Protein AF-A0A2G9PSY7-F1 (afdb_monomer_lite)

pLDDT: mean 83.84, std 8.89, range [46.0, 94.31]

Radius of gyration: 16.42 Å; chains: 1; bounding box: 43×35×40 Å

Structure (mmCIF, N/CA/C/O backbone):
data_AF-A0A2G9PSY7-F1
#
_entry.id   AF-A0A2G9PSY7-F1
#
loop_
_atom_site.group_PDB
_atom_site.id
_atom_site.type_symbol
_atom_site.label_atom_id
_atom_site.label_alt_id
_atom_site.label_comp_id
_atom_site.label_asym_id
_atom_site.label_entity_id
_atom_site.label_seq_id
_atom_site.pdbx_PDB_ins_code
_atom_site.Cartn_x
_atom_site.Cartn_y
_atom_site.Cartn_z
_atom_site.occupancy
_atom_site.B_iso_or_equiv
_atom_site.auth_seq_id
_atom_site.auth_comp_id
_atom_site.auth_asym_id
_atom_site.auth_atom_id
_atom_site.pdbx_PDB_model_num
ATOM 1 N N . MET A 1 1 ? -25.881 12.251 6.753 1.00 46.00 1 MET A N 1
ATOM 2 C CA . MET A 1 1 ? -24.615 11.667 7.233 1.00 46.00 1 MET A CA 1
ATOM 3 C C . MET A 1 1 ? -23.528 12.399 6.481 1.00 46.00 1 MET A C 1
ATOM 5 O O . MET A 1 1 ? -23.437 12.230 5.274 1.00 46.00 1 MET A O 1
ATOM 9 N N . GLU A 1 2 ? -22.863 13.337 7.144 1.00 51.12 2 GLU A N 1
ATOM 10 C CA . GLU A 1 2 ? -21.795 14.137 6.542 1.00 51.12 2 GLU A CA 1
ATOM 11 C C . GLU A 1 2 ? -20.594 13.204 6.353 1.00 51.12 2 GLU A C 1
ATOM 13 O O . GLU A 1 2 ? -20.120 12.607 7.319 1.00 51.12 2 GLU A O 1
ATOM 18 N N . VAL A 1 3 ? -20.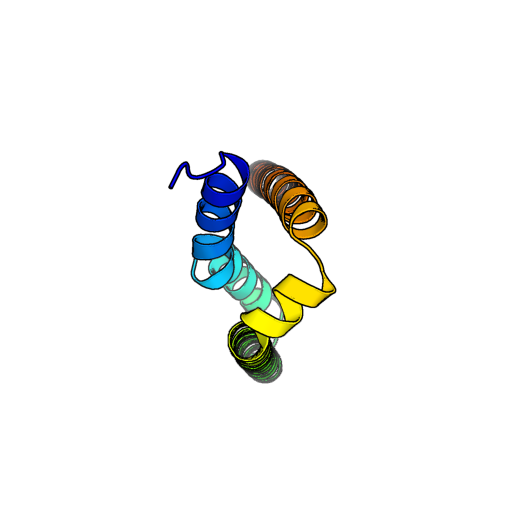204 12.956 5.103 1.00 59.62 3 VAL A N 1
ATOM 19 C CA . VAL A 1 3 ? -19.017 12.154 4.796 1.00 59.62 3 VAL A CA 1
ATOM 20 C C . VAL A 1 3 ? -17.826 13.048 5.105 1.00 59.62 3 VAL A C 1
ATOM 22 O O . VAL A 1 3 ? -17.664 14.074 4.451 1.00 59.62 3 VAL A O 1
ATOM 25 N N . SER A 1 4 ? -17.032 12.691 6.116 1.00 73.75 4 SER A N 1
ATOM 26 C CA . SER A 1 4 ? -15.772 13.389 6.380 1.00 73.75 4 SER A CA 1
ATOM 27 C C . SER A 1 4 ? -14.888 13.281 5.137 1.00 73.75 4 SER A C 1
ATOM 29 O O . SER A 1 4 ? -14.809 12.205 4.535 1.00 73.75 4 SER A O 1
ATOM 31 N N . ASP A 1 5 ? -14.197 14.357 4.759 1.00 76.75 5 ASP A N 1
ATOM 32 C CA . ASP A 1 5 ? -13.256 14.358 3.627 1.00 76.75 5 ASP A CA 1
ATOM 33 C C . ASP A 1 5 ? -12.248 13.200 3.724 1.00 76.75 5 ASP A C 1
ATOM 35 O O . ASP A 1 5 ? -11.823 12.625 2.723 1.00 76.75 5 ASP A O 1
ATOM 39 N N . GLU A 1 6 ? -11.908 12.802 4.950 1.00 74.75 6 GLU A N 1
ATOM 40 C CA . GLU A 1 6 ? -11.007 11.693 5.253 1.00 74.75 6 GLU A CA 1
ATOM 41 C C . GLU A 1 6 ? -11.570 10.335 4.807 1.00 74.75 6 GLU A C 1
ATOM 43 O O . GLU A 1 6 ? -10.828 9.519 4.257 1.00 74.75 6 GLU A O 1
ATOM 48 N N . ASP A 1 7 ? -12.876 10.110 4.973 1.00 78.25 7 ASP A N 1
ATOM 49 C CA . ASP A 1 7 ? -13.550 8.887 4.527 1.00 78.25 7 ASP A CA 1
ATOM 50 C C . ASP A 1 7 ? -13.671 8.860 2.999 1.00 78.25 7 ASP A C 1
ATOM 52 O O . ASP A 1 7 ? -13.449 7.821 2.372 1.00 78.25 7 ASP A O 1
ATOM 56 N N . ALA A 1 8 ? -13.951 10.011 2.377 1.00 78.19 8 ALA A N 1
ATOM 57 C CA . ALA A 1 8 ? -13.996 10.132 0.922 1.00 78.19 8 ALA A CA 1
ATOM 58 C C . ALA A 1 8 ? -12.626 9.834 0.287 1.00 78.19 8 ALA A C 1
ATOM 60 O O . ALA A 1 8 ? -12.543 9.073 -0.679 1.00 78.19 8 ALA A O 1
ATOM 61 N N . ILE A 1 9 ? -11.543 10.368 0.863 1.00 76.12 9 ILE A N 1
ATOM 62 C CA . ILE A 1 9 ? -10.165 10.103 0.423 1.00 76.12 9 ILE A CA 1
ATOM 63 C C . ILE A 1 9 ? -9.795 8.630 0.644 1.00 76.12 9 ILE A C 1
ATOM 65 O O . ILE A 1 9 ? -9.208 8.004 -0.241 1.00 76.12 9 ILE A O 1
ATOM 69 N N . ALA A 1 10 ? -10.155 8.047 1.791 1.00 76.88 10 ALA A N 1
ATOM 70 C CA . ALA A 1 10 ? -9.865 6.647 2.087 1.00 76.88 10 ALA A CA 1
ATOM 71 C C . ALA A 1 10 ? -10.555 5.689 1.102 1.00 76.88 10 ALA A C 1
ATOM 73 O O . ALA A 1 10 ? -9.925 4.743 0.630 1.00 76.88 10 ALA A O 1
ATOM 74 N N . VAL A 1 11 ? -11.813 5.951 0.736 1.00 79.06 11 VAL A N 1
ATOM 75 C CA . VAL A 1 11 ? -12.533 5.169 -0.281 1.00 79.06 11 VAL A CA 1
ATOM 76 C C . VAL A 1 11 ? -11.932 5.400 -1.669 1.00 79.06 11 VAL A C 1
ATOM 78 O O . VAL A 1 11 ? -11.672 4.436 -2.392 1.00 79.06 11 VAL A O 1
ATOM 81 N N . LEU A 1 12 ? -11.634 6.650 -2.032 1.00 79.88 12 LEU A N 1
ATOM 82 C CA . LEU A 1 12 ? -11.047 6.994 -3.329 1.00 79.88 12 LEU A CA 1
ATOM 83 C C . LEU A 1 12 ? -9.689 6.322 -3.560 1.00 79.88 12 LEU A C 1
ATOM 85 O O . LEU A 1 12 ? -9.406 5.919 -4.680 1.00 79.88 12 LEU A O 1
ATOM 89 N N . ILE A 1 13 ? -8.858 6.190 -2.524 1.00 79.50 13 ILE A N 1
ATOM 90 C CA . ILE A 1 13 ? -7.546 5.534 -2.615 1.00 79.50 13 ILE A CA 1
ATOM 91 C C . ILE A 1 13 ? -7.690 4.016 -2.460 1.00 79.50 13 ILE A C 1
ATOM 93 O O . ILE A 1 13 ? -7.114 3.254 -3.233 1.00 79.50 13 ILE A O 1
ATOM 97 N N . GLY A 1 14 ? -8.475 3.556 -1.485 1.00 75.81 14 GLY A N 1
ATOM 98 C CA . GLY A 1 14 ? -8.593 2.140 -1.142 1.00 75.81 14 GLY A CA 1
ATOM 99 C C . GLY A 1 14 ? -9.176 1.291 -2.268 1.00 75.81 14 GLY A C 1
ATOM 100 O O . GLY A 1 14 ? -8.664 0.209 -2.545 1.00 75.81 14 GLY A O 1
ATOM 101 N N . THR A 1 15 ? -10.194 1.793 -2.968 1.00 76.88 15 THR A N 1
ATOM 102 C CA . THR A 1 15 ? -10.858 1.049 -4.051 1.00 76.88 15 THR A CA 1
ATOM 103 C C . THR A 1 15 ? -9.899 0.744 -5.218 1.00 76.88 15 THR A C 1
ATOM 105 O O . THR A 1 15 ? -9.704 -0.431 -5.531 1.00 76.88 15 THR A O 1
ATOM 108 N N . PRO A 1 16 ? -9.198 1.727 -5.820 1.00 71.31 16 PRO A N 1
ATOM 109 C CA . PRO A 1 16 ? -8.193 1.456 -6.846 1.00 71.31 16 PRO A CA 1
ATOM 110 C C . PRO A 1 16 ? -6.894 0.842 -6.306 1.00 71.31 16 PRO A C 1
ATOM 112 O O . PRO A 1 16 ? -6.171 0.222 -7.077 1.00 71.31 16 PRO A O 1
ATOM 115 N N . MET A 1 17 ? -6.550 0.965 -5.023 1.00 76.00 17 MET A N 1
ATOM 116 C CA . MET A 1 17 ? -5.413 0.204 -4.488 1.00 76.00 17 MET A CA 1
ATOM 117 C C . MET A 1 17 ? -5.737 -1.281 -4.313 1.00 76.00 17 MET A C 1
ATOM 119 O O . MET A 1 17 ? -4.846 -2.106 -4.471 1.00 76.00 17 MET A O 1
ATOM 123 N N . LEU A 1 18 ? -6.990 -1.633 -4.021 1.00 77.31 18 LEU A N 1
ATOM 124 C CA . LEU A 1 18 ? -7.404 -3.024 -3.856 1.00 77.31 18 LEU A CA 1
ATOM 125 C C . LEU A 1 18 ? -7.662 -3.720 -5.201 1.00 77.31 18 LEU A C 1
ATOM 127 O O . LEU A 1 18 ? -7.302 -4.883 -5.358 1.00 77.31 18 LEU A O 1
ATOM 131 N N . THR A 1 19 ? -8.275 -3.028 -6.168 1.00 65.81 19 THR A N 1
ATOM 132 C CA . THR A 1 19 ? -8.671 -3.623 -7.462 1.00 65.81 19 THR A CA 1
ATOM 133 C C . THR A 1 19 ? -8.007 -2.989 -8.681 1.00 65.81 19 THR A C 1
ATOM 135 O O . THR A 1 19 ? -8.295 -3.387 -9.807 1.00 65.81 19 THR A O 1
ATOM 138 N N . GLY A 1 20 ? -7.194 -1.952 -8.502 1.00 70.19 20 GLY A N 1
ATOM 139 C CA . GLY A 1 20 ? -6.854 -1.034 -9.585 1.00 70.19 20 GLY A CA 1
ATOM 140 C C . GLY A 1 20 ? -5.406 -1.096 -10.082 1.00 70.19 20 GLY A C 1
ATOM 141 O O . GLY A 1 20 ? -4.679 -2.070 -9.861 1.00 70.19 20 GLY A O 1
ATOM 142 N N . PRO A 1 21 ? -4.976 -0.042 -10.801 1.00 70.50 21 PRO A N 1
ATOM 143 C CA . PRO A 1 21 ? -3.806 -0.065 -11.678 1.00 70.50 21 PRO A CA 1
ATOM 144 C C . PRO A 1 21 ? -2.480 -0.238 -10.936 1.00 70.50 21 PRO A C 1
ATOM 146 O O . PRO A 1 21 ? -1.557 -0.816 -11.491 1.00 70.50 21 PRO A O 1
ATOM 149 N N . GLY A 1 22 ? -2.369 0.209 -9.681 1.00 75.06 22 GLY A N 1
ATOM 150 C CA . GLY A 1 22 ? -1.131 0.072 -8.904 1.00 75.06 22 GLY A CA 1
ATOM 151 C C . GLY A 1 22 ? -0.738 -1.388 -8.657 1.00 75.06 22 GLY A C 1
ATOM 152 O O . GLY A 1 22 ? 0.430 -1.754 -8.806 1.00 75.06 22 GLY A O 1
ATOM 153 N N . VAL A 1 23 ? -1.719 -2.239 -8.345 1.00 83.19 23 VAL A N 1
ATOM 154 C CA . VAL A 1 23 ? -1.504 -3.685 -8.188 1.00 83.19 23 VAL A CA 1
ATOM 155 C C . VAL A 1 23 ? -1.197 -4.321 -9.541 1.00 83.19 23 VAL A C 1
ATOM 157 O O . VAL A 1 23 ? -0.252 -5.096 -9.639 1.00 83.19 23 VAL A O 1
ATOM 160 N N . ILE A 1 24 ? -1.922 -3.935 -10.596 1.00 86.44 24 ILE A N 1
ATOM 161 C CA . ILE A 1 24 ? -1.704 -4.447 -11.957 1.00 86.44 24 ILE A CA 1
ATOM 162 C C . ILE A 1 24 ? -0.281 -4.132 -12.440 1.00 86.44 24 ILE A C 1
ATOM 164 O O . ILE A 1 24 ? 0.437 -5.046 -12.836 1.00 86.44 24 ILE A O 1
ATOM 168 N N . THR A 1 25 ? 0.168 -2.878 -12.342 1.00 85.06 25 THR A N 1
ATOM 169 C CA . THR A 1 25 ? 1.532 -2.471 -12.714 1.00 85.06 25 THR A CA 1
ATOM 170 C C . THR A 1 25 ? 2.576 -3.235 -11.908 1.00 85.06 25 THR A C 1
ATOM 172 O O . THR A 1 25 ? 3.566 -3.694 -12.469 1.00 85.06 25 THR A O 1
ATOM 175 N N . THR A 1 26 ? 2.348 -3.434 -10.608 1.00 83.81 26 THR A N 1
ATOM 176 C CA . THR A 1 26 ? 3.285 -4.185 -9.758 1.00 83.81 26 THR A CA 1
ATOM 177 C C . THR A 1 26 ? 3.374 -5.651 -10.178 1.00 83.81 26 THR A C 1
ATOM 179 O O . THR A 1 26 ? 4.474 -6.189 -10.248 1.00 83.81 26 THR A O 1
ATOM 182 N N . ILE A 1 27 ? 2.248 -6.288 -10.512 1.00 87.88 27 ILE A N 1
ATOM 183 C CA . ILE A 1 27 ? 2.230 -7.668 -11.013 1.00 87.88 27 ILE A CA 1
ATOM 184 C C . ILE A 1 27 ? 2.932 -7.759 -12.370 1.00 87.88 27 ILE A C 1
ATOM 186 O O . ILE A 1 27 ? 3.719 -8.677 -12.563 1.00 87.88 27 ILE A O 1
ATOM 190 N N . ILE A 1 28 ? 2.693 -6.817 -13.289 1.00 87.62 28 ILE A N 1
ATOM 191 C CA . ILE A 1 28 ? 3.347 -6.795 -14.609 1.00 87.62 28 ILE A CA 1
ATOM 192 C C . ILE A 1 28 ? 4.866 -6.677 -14.457 1.00 87.62 28 ILE A C 1
ATOM 194 O O . ILE A 1 28 ? 5.603 -7.451 -15.061 1.00 87.62 28 ILE A O 1
ATOM 198 N N . LEU A 1 29 ? 5.333 -5.741 -13.626 1.00 85.31 29 LEU A N 1
ATOM 199 C CA . LEU A 1 29 ? 6.762 -5.559 -13.368 1.00 85.31 29 LEU A CA 1
ATOM 200 C C . LEU A 1 29 ? 7.368 -6.788 -12.675 1.00 85.31 29 LEU A C 1
ATOM 202 O O . LEU A 1 29 ? 8.427 -7.255 -13.076 1.00 85.31 29 LEU A O 1
ATOM 206 N N . ALA A 1 30 ? 6.678 -7.370 -11.690 1.00 84.69 30 ALA A N 1
ATOM 207 C CA . ALA A 1 30 ? 7.145 -8.574 -11.001 1.00 84.69 30 ALA A CA 1
ATOM 208 C C . ALA A 1 30 ? 7.172 -9.809 -11.918 1.00 84.69 30 ALA A C 1
ATOM 210 O O . ALA A 1 30 ? 8.063 -10.649 -11.792 1.00 84.69 30 ALA A O 1
ATOM 211 N N . ALA A 1 31 ? 6.228 -9.915 -12.856 1.00 86.56 31 ALA A N 1
ATOM 212 C CA . ALA A 1 31 ? 6.178 -10.989 -13.844 1.00 86.56 31 ALA A CA 1
ATOM 213 C C . ALA A 1 31 ? 7.344 -10.940 -14.840 1.00 86.56 31 ALA A C 1
ATOM 215 O O . ALA A 1 31 ? 7.685 -11.974 -15.408 1.00 86.56 31 ALA A O 1
ATOM 216 N N . ALA A 1 32 ? 7.967 -9.774 -15.041 1.00 83.06 32 ALA A N 1
ATOM 217 C CA . ALA A 1 32 ? 9.147 -9.646 -15.892 1.00 83.06 32 ALA A CA 1
ATOM 218 C C . ALA A 1 32 ? 10.409 -10.260 -15.254 1.00 83.06 32 ALA A C 1
ATOM 220 O O . ALA A 1 32 ? 11.288 -10.727 -15.973 1.00 83.06 32 ALA A O 1
ATOM 221 N N . GLU A 1 33 ? 10.489 -10.289 -13.920 1.00 80.00 33 GLU A N 1
ATOM 222 C CA . GLU A 1 33 ? 11.693 -10.710 -13.184 1.00 80.00 33 GLU A CA 1
ATOM 223 C C . GLU A 1 33 ? 11.528 -12.036 -12.420 1.00 80.00 33 GLU A C 1
ATOM 225 O O . GLU A 1 33 ? 12.515 -12.625 -11.981 1.00 80.00 33 GLU A O 1
ATOM 230 N N . THR A 1 34 ? 10.295 -12.536 -12.264 1.00 82.06 34 THR A N 1
ATOM 231 C CA . THR A 1 34 ? 9.984 -13.678 -11.386 1.00 82.06 34 THR A CA 1
ATOM 232 C C . THR A 1 34 ? 9.301 -14.821 -12.148 1.00 82.06 34 THR A C 1
ATOM 234 O O . THR A 1 34 ? 8.385 -14.569 -12.932 1.00 82.06 34 THR A O 1
ATOM 237 N N . PRO A 1 35 ? 9.657 -16.098 -11.897 1.00 85.94 35 PRO A N 1
ATOM 238 C CA . PRO A 1 35 ? 8.933 -17.230 -12.473 1.00 85.94 35 PRO A CA 1
ATOM 239 C C . PRO A 1 35 ? 7.450 -17.255 -12.054 1.00 85.94 35 PRO A C 1
ATOM 241 O O . PRO A 1 35 ? 7.077 -16.834 -10.959 1.00 85.94 35 PRO A O 1
ATOM 244 N N . LEU A 1 36 ? 6.595 -17.805 -12.924 1.00 84.31 36 LEU A N 1
ATOM 245 C CA . LEU A 1 36 ? 5.129 -17.738 -12.798 1.00 84.31 36 LEU A CA 1
ATOM 246 C C . LEU A 1 36 ? 4.568 -18.413 -11.534 1.00 84.31 36 LEU A C 1
ATOM 248 O O . LEU A 1 36 ? 3.560 -17.967 -10.987 1.00 84.31 36 LEU A O 1
ATOM 252 N N . LEU A 1 37 ? 5.207 -19.485 -11.059 1.00 87.94 37 LEU A N 1
ATOM 253 C CA . LEU A 1 37 ? 4.701 -20.296 -9.948 1.00 87.94 37 LEU A CA 1
ATOM 254 C C . LEU A 1 37 ? 4.709 -19.555 -8.589 1.00 87.94 37 LEU A C 1
ATOM 256 O O . LEU A 1 37 ? 3.658 -19.501 -7.947 1.00 87.94 37 LEU A O 1
ATOM 260 N N . PRO A 1 38 ? 5.824 -18.940 -8.139 1.00 88.31 38 PRO A N 1
ATOM 261 C CA . PRO A 1 38 ? 5.816 -18.127 -6.921 1.00 88.31 38 PRO A CA 1
ATOM 262 C C . PRO A 1 38 ? 4.969 -16.857 -7.057 1.00 88.31 38 PRO A C 1
ATOM 264 O O . PRO A 1 38 ? 4.334 -16.457 -6.083 1.00 88.31 38 PRO A O 1
ATOM 267 N N . LEU A 1 39 ? 4.897 -16.256 -8.251 1.00 88.62 39 LEU A N 1
ATOM 268 C CA . LEU A 1 39 ? 4.036 -15.096 -8.490 1.00 88.62 39 LEU A CA 1
ATOM 269 C C . LEU A 1 39 ? 2.558 -15.442 -8.265 1.00 88.62 39 LEU A C 1
ATOM 271 O O . LEU A 1 39 ? 1.844 -14.707 -7.584 1.00 88.62 39 LEU A O 1
ATOM 275 N N . PHE A 1 40 ? 2.106 -16.588 -8.779 1.00 89.06 40 PHE A N 1
ATOM 276 C CA . PHE A 1 40 ? 0.736 -17.056 -8.585 1.00 89.06 40 PHE A CA 1
ATOM 277 C C . PHE A 1 40 ? 0.412 -17.284 -7.103 1.00 89.06 40 PHE A C 1
ATOM 279 O O . PHE A 1 40 ? -0.617 -16.814 -6.6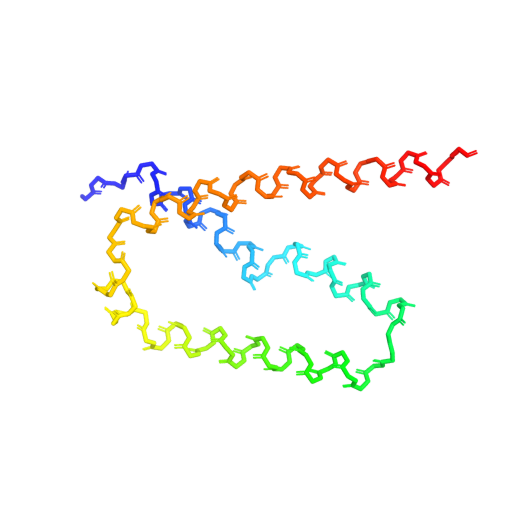22 1.00 89.06 40 PHE A O 1
ATOM 286 N N . LEU A 1 41 ? 1.313 -17.937 -6.357 1.00 92.19 41 LEU A N 1
ATOM 287 C CA . LEU A 1 41 ? 1.152 -18.137 -4.913 1.00 92.19 41 LEU A CA 1
ATOM 288 C C . LEU A 1 41 ? 1.085 -16.810 -4.146 1.00 92.19 41 LEU A C 1
ATOM 290 O O . LEU A 1 41 ? 0.258 -16.673 -3.245 1.00 92.19 41 LEU A O 1
ATOM 294 N N . ALA A 1 42 ? 1.905 -15.825 -4.520 1.00 90.75 42 ALA A N 1
ATOM 295 C CA . ALA A 1 42 ? 1.886 -14.502 -3.905 1.00 90.75 42 ALA A CA 1
ATOM 296 C C . ALA A 1 42 ? 0.546 -13.783 -4.136 1.00 90.75 42 ALA A C 1
ATOM 298 O O . ALA A 1 42 ? -0.045 -13.269 -3.187 1.00 90.75 42 ALA A O 1
ATOM 299 N N . VAL A 1 43 ? 0.022 -13.798 -5.366 1.00 90.00 43 VAL A N 1
ATOM 300 C CA . VAL A 1 43 ? -1.291 -13.207 -5.683 1.00 90.00 43 VAL A CA 1
ATOM 301 C C . VAL A 1 43 ? -2.404 -13.894 -4.888 1.00 90.00 43 VAL A C 1
ATOM 303 O O . VAL A 1 43 ? -3.258 -13.225 -4.307 1.00 90.00 43 VAL A O 1
ATOM 306 N N . LEU A 1 44 ? -2.372 -15.224 -4.805 1.00 92.50 44 LEU A N 1
ATOM 307 C CA . LEU A 1 44 ? -3.362 -16.007 -4.067 1.00 92.50 44 LEU A CA 1
ATOM 308 C C . LEU A 1 44 ? -3.321 -15.696 -2.562 1.00 92.50 44 LEU A C 1
ATOM 310 O O . LEU A 1 44 ? -4.369 -15.543 -1.933 1.00 92.50 44 LEU A O 1
ATOM 314 N N . ALA A 1 45 ? -2.122 -15.517 -2.001 1.00 92.81 45 ALA A N 1
ATOM 315 C CA . ALA A 1 45 ? -1.931 -15.093 -0.618 1.00 92.81 45 ALA A CA 1
ATOM 316 C C . ALA A 1 45 ? -2.483 -13.682 -0.358 1.00 92.81 45 ALA A C 1
ATOM 318 O O . ALA A 1 45 ? -3.146 -13.468 0.657 1.00 92.81 45 ALA A O 1
ATOM 319 N N . VAL A 1 46 ? -2.268 -12.734 -1.278 1.00 90.94 46 VAL A N 1
ATOM 320 C CA . VAL A 1 46 ? -2.822 -11.373 -1.171 1.00 90.94 46 VAL A CA 1
ATOM 321 C C . VAL A 1 46 ? -4.347 -11.407 -1.198 1.00 90.94 46 VAL A C 1
ATOM 323 O O . VAL A 1 46 ? -4.973 -10.813 -0.326 1.00 90.94 46 VAL A O 1
ATOM 326 N N . ILE A 1 47 ? -4.956 -12.149 -2.128 1.00 90.19 47 ILE A N 1
ATOM 327 C CA . ILE A 1 47 ? -6.419 -12.288 -2.203 1.00 90.19 47 ILE A CA 1
ATOM 328 C C . ILE A 1 47 ? -6.974 -12.887 -0.905 1.00 90.19 47 ILE A C 1
ATOM 330 O O . ILE A 1 47 ? -7.952 -12.374 -0.358 1.00 90.19 47 ILE A O 1
ATOM 334 N N . ALA A 1 48 ? -6.337 -13.937 -0.379 1.00 93.88 48 ALA A N 1
ATOM 335 C CA . ALA A 1 48 ? -6.736 -14.551 0.884 1.00 93.88 48 ALA A CA 1
ATOM 336 C C . ALA A 1 48 ? -6.623 -13.567 2.062 1.00 93.88 48 ALA A C 1
ATOM 338 O O . ALA A 1 48 ? -7.550 -13.454 2.866 1.00 93.88 48 ALA A O 1
ATOM 339 N N . ALA A 1 49 ? -5.528 -12.807 2.143 1.00 91.31 49 ALA A N 1
ATOM 340 C CA . ALA A 1 49 ? -5.332 -11.788 3.170 1.00 91.31 49 ALA A CA 1
ATOM 341 C C . ALA A 1 49 ? -6.380 -10.668 3.071 1.00 91.31 49 ALA A C 1
ATOM 343 O O . ALA A 1 49 ? -7.007 -10.321 4.072 1.00 91.31 49 ALA A O 1
ATOM 344 N N . SER A 1 50 ? -6.632 -10.144 1.869 1.00 89.62 50 SER A N 1
ATOM 345 C CA . SER A 1 50 ? -7.668 -9.137 1.618 1.00 89.62 50 SER A CA 1
ATOM 346 C C . SER A 1 50 ? -9.054 -9.636 2.022 1.00 89.62 50 SER A C 1
ATOM 348 O O . SER A 1 50 ? -9.808 -8.906 2.665 1.00 89.62 50 SER A O 1
ATOM 350 N N . TRP A 1 51 ? -9.380 -10.892 1.713 1.00 91.31 51 TRP A N 1
ATOM 351 C CA . TRP A 1 51 ? -10.646 -11.501 2.113 1.00 91.31 51 TRP A CA 1
ATOM 352 C C . TRP A 1 51 ? -10.801 -11.571 3.639 1.00 91.31 51 TRP A C 1
ATOM 354 O O . TRP A 1 51 ? -11.848 -11.191 4.168 1.00 91.31 51 TRP A O 1
ATOM 364 N N . ILE A 1 52 ? -9.748 -11.974 4.360 1.00 92.56 52 ILE A N 1
ATOM 365 C CA . ILE A 1 52 ? -9.729 -11.993 5.831 1.00 92.56 52 ILE A CA 1
ATOM 366 C C . ILE A 1 52 ? -9.934 -10.578 6.389 1.00 92.56 52 ILE A C 1
ATOM 368 O O . ILE A 1 52 ? -10.785 -10.376 7.256 1.00 92.56 52 ILE A O 1
ATOM 372 N N . ILE A 1 53 ? -9.212 -9.583 5.871 1.00 89.50 53 ILE A N 1
ATOM 373 C CA . ILE A 1 53 ? -9.314 -8.188 6.327 1.00 89.50 53 ILE A CA 1
ATOM 374 C C . ILE A 1 53 ? -10.748 -7.668 6.184 1.00 89.50 53 ILE A C 1
ATOM 376 O O . ILE A 1 53 ? -11.294 -7.096 7.128 1.00 89.50 53 ILE A O 1
ATOM 380 N N . VAL A 1 54 ? -11.391 -7.911 5.038 1.00 87.69 54 VAL A N 1
ATOM 381 C CA . VAL A 1 54 ? -12.785 -7.502 4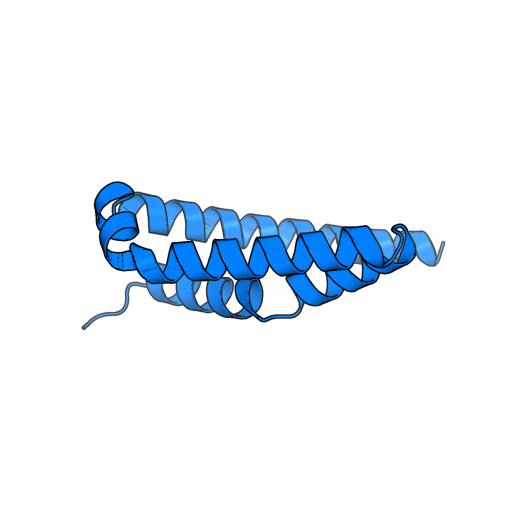.804 1.00 87.69 54 VAL A CA 1
ATOM 382 C C . VAL A 1 54 ? -13.738 -8.255 5.735 1.00 87.69 54 VAL A C 1
ATOM 384 O O . VAL A 1 54 ? -14.621 -7.640 6.341 1.00 87.69 54 VAL A O 1
ATOM 387 N N . ARG A 1 55 ? -13.536 -9.566 5.917 1.00 91.56 55 ARG A N 1
ATOM 388 C CA . ARG A 1 55 ? -14.372 -10.415 6.780 1.00 91.56 55 ARG A CA 1
ATOM 389 C C . ARG A 1 55 ? -14.358 -9.979 8.245 1.00 91.56 55 ARG A C 1
ATOM 391 O O . ARG A 1 55 ? -15.386 -10.103 8.914 1.00 91.56 55 ARG A O 1
ATOM 398 N N . TYR A 1 56 ? -13.221 -9.476 8.724 1.00 91.50 56 TYR A N 1
ATOM 399 C CA . TYR A 1 56 ? -13.032 -8.971 10.086 1.00 91.50 56 TYR A CA 1
ATOM 400 C C . TYR A 1 56 ? -13.063 -7.442 10.180 1.00 91.50 56 TYR A C 1
ATOM 402 O O . TYR A 1 56 ? -12.760 -6.900 11.242 1.00 91.50 56 TYR A O 1
ATOM 410 N N . SER A 1 57 ? -13.471 -6.739 9.120 1.00 86.00 57 SER A N 1
ATOM 411 C CA . SER A 1 57 ? -13.461 -5.272 9.056 1.00 86.00 57 SER A CA 1
ATOM 412 C C . SER A 1 57 ? -14.117 -4.616 10.271 1.00 86.00 57 SER A C 1
ATOM 414 O O . SER A 1 57 ? -13.516 -3.744 10.880 1.00 86.00 57 SER A O 1
ATOM 416 N N . SER A 1 58 ? -15.282 -5.090 10.722 1.00 85.62 58 SER A N 1
ATOM 417 C CA . SER A 1 58 ? -15.969 -4.522 11.893 1.00 85.62 58 SER A CA 1
ATOM 418 C C . SER A 1 58 ? -15.173 -4.643 13.199 1.00 85.62 58 SER A C 1
ATOM 420 O O . SER A 1 58 ? -15.255 -3.763 14.057 1.00 85.62 58 SER A O 1
ATOM 422 N N . TYR A 1 59 ? -14.401 -5.720 13.364 1.00 87.88 59 TYR A N 1
ATOM 423 C CA . TYR A 1 59 ? -13.498 -5.891 14.505 1.00 87.88 59 TYR A CA 1
ATOM 424 C C . TYR A 1 59 ? -12.248 -5.030 14.341 1.00 87.88 59 TYR A C 1
ATOM 426 O O . TYR A 1 59 ? -11.827 -4.366 15.287 1.00 87.88 59 TYR A O 1
ATOM 434 N N . LEU A 1 60 ? -11.700 -4.991 13.128 1.00 86.06 60 LEU A N 1
ATOM 435 C CA . LEU A 1 60 ? -10.506 -4.232 12.787 1.00 86.06 60 LEU A CA 1
ATOM 436 C C . LEU A 1 60 ? -10.741 -2.727 12.975 1.00 86.06 60 LEU A C 1
ATOM 438 O O . LEU A 1 60 ? -9.948 -2.059 13.625 1.00 86.06 60 LEU A O 1
ATOM 442 N N . THR A 1 61 ? -11.882 -2.198 12.533 1.00 85.31 61 THR A N 1
ATOM 443 C CA . THR A 1 61 ? -12.260 -0.792 12.728 1.00 85.31 61 THR A CA 1
ATOM 444 C C . THR A 1 61 ? -12.375 -0.424 14.208 1.00 85.31 61 THR A C 1
ATOM 446 O O . THR A 1 61 ? -11.974 0.672 14.596 1.00 85.31 61 THR A O 1
ATOM 449 N N . LYS A 1 62 ? -12.873 -1.334 15.056 1.00 86.38 62 LYS A N 1
ATOM 450 C CA . LYS A 1 62 ? -12.937 -1.110 16.510 1.00 86.38 62 LYS A CA 1
ATOM 451 C C . LYS A 1 62 ? -11.562 -1.173 17.175 1.00 86.38 62 LYS A C 1
ATOM 453 O O . LYS A 1 62 ? -11.316 -0.399 18.091 1.00 86.38 62 LYS A O 1
ATOM 458 N N . ALA A 1 63 ? -10.687 -2.068 16.721 1.00 88.31 63 ALA A N 1
ATOM 459 C CA . ALA A 1 63 ? -9.339 -2.219 17.264 1.00 88.31 63 ALA A CA 1
ATOM 460 C C . ALA A 1 63 ? -8.398 -1.076 16.845 1.00 88.31 63 ALA A C 1
ATOM 462 O O . ALA A 1 63 ? -7.647 -0.570 17.672 1.00 88.31 63 ALA A O 1
ATOM 463 N N . LEU A 1 64 ? -8.444 -0.656 15.575 1.00 84.88 64 LEU A N 1
ATOM 464 C CA . LEU A 1 64 ? -7.596 0.416 15.040 1.00 84.88 64 LEU A CA 1
ATOM 465 C C . LEU A 1 64 ? -8.129 1.810 15.397 1.00 84.88 64 LEU A C 1
ATOM 467 O O . LEU A 1 64 ? -7.348 2.745 15.562 1.00 84.88 64 LEU A O 1
ATOM 471 N N . GLY A 1 65 ? -9.447 1.958 15.533 1.00 85.44 65 GLY A N 1
ATOM 472 C CA . GLY A 1 65 ? -10.094 3.240 15.788 1.00 85.44 65 GLY A CA 1
ATOM 473 C C . GLY A 1 65 ? -10.092 4.174 14.569 1.00 85.44 65 GLY A C 1
ATOM 474 O O . GLY A 1 65 ? -9.244 4.099 13.679 1.00 85.44 65 GLY A O 1
ATOM 475 N N . GLN A 1 66 ? -11.053 5.100 14.526 1.00 82.31 66 GLN A N 1
ATOM 476 C CA . GLN A 1 66 ? -11.255 5.969 13.356 1.00 82.31 66 GLN A CA 1
ATOM 477 C C . GLN A 1 66 ? -10.085 6.927 13.086 1.00 82.31 66 GLN A C 1
ATOM 479 O O . GLN A 1 66 ? -9.739 7.167 11.933 1.00 82.31 66 GLN A O 1
ATOM 484 N N . ARG A 1 67 ? -9.408 7.419 14.133 1.00 85.12 67 ARG A N 1
ATOM 485 C CA . ARG A 1 67 ? -8.239 8.304 13.968 1.00 85.12 67 ARG A CA 1
ATOM 486 C C . ARG A 1 67 ? -7.093 7.623 13.225 1.00 85.12 67 ARG A C 1
ATOM 488 O O . ARG A 1 67 ? -6.474 8.247 12.369 1.00 85.12 67 ARG A O 1
ATOM 495 N N . LEU A 1 68 ? -6.805 6.359 13.543 1.00 86.19 68 LEU A N 1
ATOM 496 C CA . LEU A 1 68 ? -5.707 5.632 12.908 1.00 86.19 68 LEU A CA 1
ATOM 497 C C . LEU A 1 68 ? -6.011 5.376 11.430 1.00 86.19 68 LEU A C 1
ATOM 499 O O . LEU A 1 68 ? -5.135 5.558 10.593 1.00 86.19 68 LEU A O 1
ATOM 503 N N . ILE A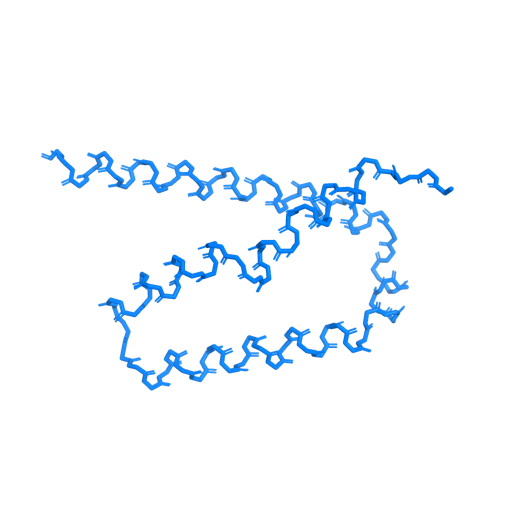 1 69 ? -7.263 5.037 11.108 1.00 86.00 69 ILE A N 1
ATOM 504 C CA . ILE A 1 69 ? -7.725 4.866 9.724 1.00 86.00 69 ILE A CA 1
ATOM 505 C C . ILE A 1 69 ? -7.520 6.162 8.925 1.00 86.00 69 ILE A C 1
ATOM 507 O O . ILE A 1 69 ? -6.950 6.115 7.836 1.00 86.00 69 ILE A O 1
ATOM 511 N N . GLY A 1 70 ? -7.876 7.321 9.492 1.00 83.56 70 GLY A N 1
ATOM 512 C CA . GLY A 1 70 ? -7.649 8.623 8.854 1.00 83.56 70 GLY A CA 1
ATOM 513 C C . GLY A 1 70 ? -6.165 8.951 8.633 1.00 83.56 70 GLY A C 1
ATOM 514 O O . GLY A 1 70 ? -5.782 9.439 7.569 1.00 83.56 70 GLY A O 1
ATOM 515 N N . VAL A 1 71 ? -5.293 8.639 9.601 1.00 89.00 71 VAL A N 1
ATOM 516 C CA . VAL A 1 71 ? -3.836 8.824 9.452 1.00 89.00 71 VAL A CA 1
ATOM 517 C C . VAL A 1 71 ? -3.268 7.899 8.373 1.00 89.00 71 VAL A C 1
ATOM 519 O O . VAL A 1 71 ? -2.506 8.349 7.519 1.00 89.00 71 VAL A O 1
ATOM 522 N N . VAL A 1 72 ? -3.661 6.624 8.369 1.00 87.69 72 VAL A N 1
ATOM 523 C CA . VAL A 1 72 ? -3.217 5.653 7.359 1.00 87.69 72 VAL A CA 1
ATOM 524 C C . VAL A 1 72 ? -3.677 6.073 5.964 1.00 87.69 72 VAL A C 1
ATOM 526 O O . VAL A 1 72 ? -2.876 6.015 5.035 1.00 87.69 72 VAL A O 1
ATOM 529 N N . GLY A 1 73 ? -4.905 6.580 5.810 1.00 84.25 73 GLY A N 1
ATOM 530 C CA . GLY A 1 73 ? -5.394 7.127 4.539 1.00 84.25 73 GLY A CA 1
ATOM 531 C C . GLY A 1 73 ? -4.506 8.251 3.990 1.00 84.25 73 GLY A C 1
ATOM 532 O O . GLY A 1 73 ? -4.142 8.234 2.812 1.00 84.25 73 GLY A O 1
ATOM 533 N N . LYS A 1 74 ? -4.059 9.175 4.854 1.00 86.06 74 LYS A N 1
ATOM 534 C CA . LYS A 1 74 ? -3.122 10.254 4.481 1.00 86.06 74 LYS A CA 1
ATOM 535 C C . LYS A 1 74 ? -1.764 9.704 4.036 1.00 86.06 74 LYS A C 1
ATOM 537 O O . LYS A 1 74 ? -1.218 10.150 3.027 1.00 86.06 74 LYS A O 1
ATOM 542 N N . ILE A 1 75 ? -1.239 8.705 4.747 1.00 90.69 75 ILE A N 1
ATOM 543 C CA . ILE A 1 75 ? 0.030 8.051 4.393 1.00 90.69 75 ILE A CA 1
ATOM 544 C C . ILE A 1 75 ? -0.090 7.321 3.049 1.00 90.69 75 ILE A C 1
ATOM 546 O O . ILE A 1 75 ? 0.797 7.457 2.212 1.00 90.69 75 ILE A O 1
ATOM 550 N N . MET A 1 76 ? -1.185 6.595 2.801 1.00 87.44 76 MET A N 1
ATOM 551 C CA . MET A 1 76 ? -1.408 5.914 1.518 1.00 87.44 76 MET A CA 1
ATOM 552 C C . MET A 1 76 ? -1.435 6.903 0.346 1.00 87.44 76 MET A C 1
ATOM 554 O O . MET A 1 76 ? -0.824 6.636 -0.688 1.00 87.44 76 MET A O 1
ATOM 558 N N . GLY A 1 77 ? -2.058 8.073 0.519 1.00 84.88 77 GLY A N 1
ATOM 559 C CA . GLY A 1 77 ? -2.027 9.141 -0.486 1.00 84.88 77 GLY A CA 1
ATOM 560 C C . GLY A 1 77 ? -0.610 9.642 -0.786 1.00 84.88 77 GLY A C 1
ATOM 561 O O . GLY A 1 77 ? -0.234 9.789 -1.949 1.00 84.88 77 GLY A O 1
ATOM 562 N N . LEU A 1 78 ? 0.215 9.825 0.248 1.00 91.12 78 LEU A N 1
ATOM 563 C CA . LEU A 1 78 ? 1.622 10.207 0.086 1.00 91.12 78 LEU A CA 1
ATOM 564 C C . LEU A 1 78 ? 2.454 9.114 -0.611 1.00 91.12 78 LEU A C 1
ATOM 566 O O . LEU A 1 78 ? 3.316 9.417 -1.444 1.00 91.12 78 LEU A O 1
ATOM 570 N N . LEU A 1 79 ? 2.196 7.840 -0.302 1.00 88.19 79 LEU A N 1
ATOM 571 C CA . LEU A 1 79 ? 2.852 6.715 -0.969 1.00 88.19 79 LEU A CA 1
ATOM 572 C C . LEU A 1 79 ? 2.483 6.654 -2.449 1.00 88.19 79 LEU A C 1
ATOM 574 O O . LEU A 1 79 ? 3.368 6.441 -3.276 1.00 88.19 79 LEU A O 1
ATOM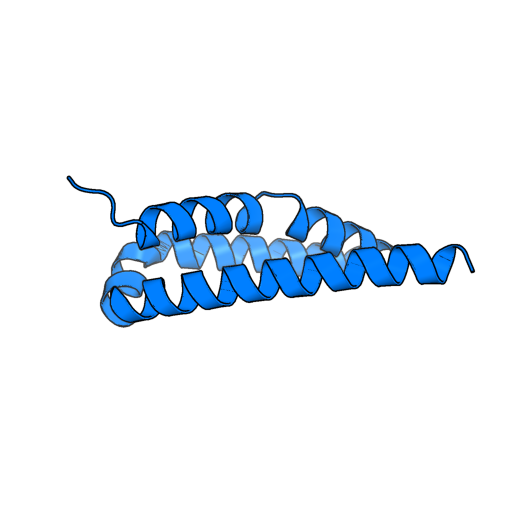 578 N N . LEU A 1 80 ? 1.210 6.878 -2.786 1.00 85.38 80 LEU A N 1
ATOM 579 C CA . LEU A 1 80 ? 0.749 6.902 -4.171 1.00 85.38 80 LEU A CA 1
ATOM 580 C C . LEU A 1 80 ? 1.459 7.999 -4.972 1.00 85.38 80 LEU A C 1
ATOM 582 O O . LEU A 1 80 ? 1.943 7.731 -6.072 1.00 85.38 80 LEU A O 1
ATOM 586 N N . LEU A 1 81 ? 1.598 9.197 -4.393 1.00 90.31 81 LEU A N 1
ATOM 587 C CA . LEU A 1 81 ? 2.363 10.290 -4.997 1.00 90.31 81 LEU A CA 1
ATOM 588 C C . LEU A 1 81 ? 3.818 9.874 -5.246 1.00 90.31 81 LEU A C 1
ATOM 590 O O . LEU A 1 81 ? 4.318 9.979 -6.365 1.00 90.31 81 LEU A O 1
ATOM 594 N N . THR A 1 82 ? 4.482 9.351 -4.214 1.00 92.38 82 THR A N 1
ATOM 595 C CA . THR A 1 82 ? 5.884 8.920 -4.297 1.00 92.38 82 THR A CA 1
ATOM 596 C C . THR A 1 82 ? 6.083 7.842 -5.366 1.00 92.38 82 THR A C 1
ATOM 598 O O . THR A 1 82 ? 7.009 7.932 -6.173 1.00 92.38 82 THR A O 1
ATOM 601 N N . ARG A 1 83 ? 5.203 6.831 -5.420 1.00 88.88 83 ARG A N 1
ATOM 602 C CA . ARG A 1 83 ? 5.275 5.766 -6.432 1.00 88.88 83 ARG A CA 1
ATOM 603 C C . ARG A 1 83 ? 5.023 6.294 -7.841 1.00 88.88 83 ARG A C 1
ATOM 605 O O . ARG A 1 83 ? 5.719 5.882 -8.761 1.00 88.88 83 ARG A O 1
ATOM 612 N N . GLY A 1 84 ? 4.102 7.243 -7.999 1.00 86.62 84 GLY A N 1
ATOM 613 C CA . GLY A 1 84 ? 3.871 7.926 -9.271 1.00 86.62 84 GLY A CA 1
ATOM 614 C C . GLY A 1 84 ? 5.120 8.648 -9.783 1.00 86.62 84 GLY A C 1
ATOM 615 O O . GLY A 1 84 ? 5.529 8.431 -10.922 1.00 86.62 84 GLY A O 1
ATOM 616 N N . ILE A 1 85 ? 5.777 9.440 -8.929 1.00 93.12 85 ILE A N 1
ATOM 617 C CA . ILE A 1 85 ? 7.015 10.158 -9.284 1.00 93.12 85 ILE A CA 1
ATOM 618 C C . ILE A 1 85 ? 8.125 9.173 -9.677 1.00 93.12 85 ILE A C 1
ATOM 620 O O . ILE A 1 85 ? 8.815 9.388 -10.672 1.00 93.12 85 ILE A O 1
ATOM 624 N N . GLN A 1 86 ? 8.270 8.065 -8.942 1.00 88.56 86 GLN A N 1
ATOM 625 C CA . GLN A 1 86 ? 9.251 7.023 -9.256 1.00 88.56 86 GLN A CA 1
ATOM 626 C C . GLN A 1 86 ? 9.068 6.474 -10.678 1.00 88.56 86 GLN A C 1
ATOM 628 O O . GLN A 1 86 ? 10.052 6.324 -11.401 1.00 88.56 86 GLN A O 1
ATOM 633 N N . TYR A 1 87 ? 7.829 6.192 -11.093 1.00 86.38 87 TYR A N 1
ATOM 634 C CA . TYR A 1 87 ? 7.555 5.683 -12.438 1.00 86.38 87 TYR A CA 1
ATOM 635 C C . TYR A 1 87 ? 7.865 6.709 -13.532 1.00 86.38 87 TYR A C 1
ATOM 637 O O . TYR A 1 87 ? 8.380 6.335 -14.582 1.00 86.38 87 TYR A O 1
ATOM 645 N N . VAL A 1 88 ? 7.624 7.999 -13.278 1.00 91.25 88 VAL A N 1
ATOM 646 C CA . VAL A 1 88 ? 7.998 9.077 -14.207 1.00 91.25 88 VAL A CA 1
ATOM 647 C C . VAL A 1 88 ? 9.517 9.136 -14.394 1.00 91.25 88 VAL A C 1
ATOM 649 O O . VAL A 1 88 ? 9.994 9.190 -15.525 1.00 91.25 88 VAL A O 1
ATOM 652 N N . ILE A 1 89 ? 10.281 9.071 -13.299 1.00 93.69 89 ILE A N 1
ATOM 653 C CA . ILE A 1 89 ? 11.752 9.068 -13.342 1.00 93.69 89 ILE A CA 1
ATOM 654 C C . ILE A 1 89 ? 12.276 7.847 -14.104 1.00 93.69 89 ILE A C 1
ATOM 656 O O . ILE A 1 89 ? 13.123 8.001 -14.980 1.00 93.69 89 ILE A O 1
ATOM 660 N N . LEU A 1 90 ? 11.748 6.654 -13.807 1.00 89.75 90 LEU A N 1
ATOM 661 C CA . LEU A 1 90 ? 12.115 5.420 -14.508 1.00 89.75 90 LEU A CA 1
ATOM 662 C C . LEU A 1 90 ? 11.857 5.539 -16.016 1.00 89.75 90 LEU A C 1
ATOM 664 O O . LEU A 1 90 ? 12.688 5.127 -16.824 1.00 89.75 90 LEU A O 1
ATOM 668 N N . GLY A 1 91 ? 10.729 6.151 -16.387 1.00 87.25 91 GLY A N 1
ATOM 669 C CA . GLY A 1 91 ? 10.412 6.481 -17.771 1.00 87.25 91 GLY A CA 1
ATOM 670 C C . GLY A 1 91 ? 11.516 7.317 -18.413 1.00 87.25 91 GLY A C 1
ATOM 671 O O . GLY A 1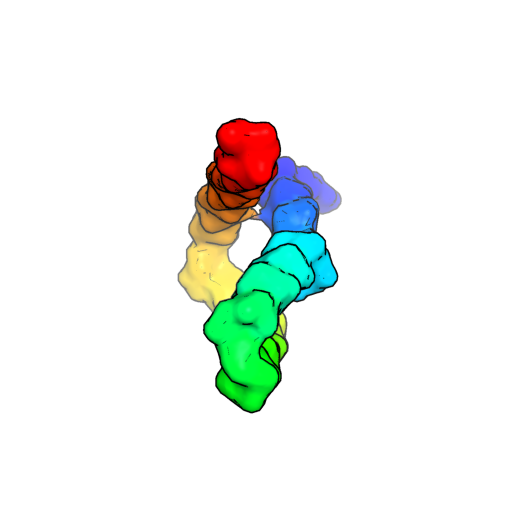 91 ? 12.090 6.890 -19.408 1.00 87.25 91 GLY A O 1
ATOM 672 N N . PHE A 1 92 ? 11.882 8.456 -17.817 1.00 94.31 92 PHE A N 1
ATOM 673 C CA . PHE A 1 92 ? 12.943 9.319 -18.353 1.00 94.31 92 PHE A CA 1
ATOM 674 C C . PHE A 1 92 ? 14.313 8.632 -18.444 1.00 94.31 92 PHE A C 1
ATOM 676 O O . PHE A 1 92 ? 15.014 8.834 -19.429 1.00 94.31 92 PHE A O 1
ATOM 683 N N . GLN A 1 93 ? 14.684 7.802 -17.465 1.00 90.94 93 GLN A N 1
ATOM 684 C CA . GLN A 1 93 ? 15.948 7.051 -17.481 1.00 90.94 93 GLN A CA 1
ATOM 685 C C . GLN A 1 93 ? 16.004 5.979 -18.571 1.00 90.94 93 GLN A C 1
ATOM 687 O O . GLN A 1 93 ? 17.087 5.622 -19.007 1.00 90.94 93 GLN A O 1
ATOM 692 N N . THR A 1 94 ? 14.858 5.456 -19.004 1.00 87.19 94 THR A N 1
ATOM 693 C CA . THR A 1 94 ? 14.806 4.437 -20.063 1.00 87.19 94 THR A CA 1
ATOM 694 C C . THR A 1 94 ? 15.024 5.046 -21.457 1.00 87.19 94 THR A C 1
ATOM 696 O O . THR A 1 94 ? 15.421 4.337 -22.377 1.00 87.19 94 THR A O 1
ATOM 699 N N . PHE A 1 95 ? 14.761 6.349 -21.631 1.00 72.62 95 PHE A N 1
ATOM 700 C CA . PHE A 1 95 ? 14.903 7.052 -22.915 1.00 72.62 95 PHE A CA 1
ATOM 701 C C . PHE A 1 95 ? 16.253 7.768 -23.109 1.00 72.62 95 PHE A C 1
ATOM 703 O O . PHE A 1 95 ? 16.505 8.243 -24.217 1.00 72.62 95 PHE A O 1
ATOM 710 N N . ALA A 1 96 ? 17.082 7.878 -22.067 1.00 55.06 96 ALA A N 1
ATOM 711 C CA . ALA A 1 96 ? 18.411 8.501 -22.108 1.00 55.06 96 ALA A CA 1
ATOM 712 C C . ALA A 1 96 ? 19.513 7.438 -22.177 1.00 55.06 96 ALA A C 1
ATOM 714 O O . ALA A 1 96 ? 20.483 7.661 -22.934 1.00 55.06 96 ALA A O 1
#

Foldseek 3Di:
DDQPVLNVLLCVLVVQVLVHDVVVVVLVVCVVPDDPPVSVVVVVVSVVVVVVCVVCVVVVCVVCDPVNSSVVSVVSVVVVVVVVVVVVVVVVVVVD

Sequence (96 aa):
MEVSDEDAIAVLIGTPMLTGPGVITTIILAAAETPLLPLFLAVLAVIAASWIIVRYSSYLTKALGQRLIGVVGKIMGLLLLTRGIQYVILGFQTFA

Secondary structure (DSSP, 8-state):
----HHHHHHHHHHHHHHHSHHHHHHHHHHHHHS-HHHHHHHHHHHHHHHHHHHHTHHHHHHHHHHHHHHHHHHHHHHHHHHHHHHHHHHHHHHH-